Protein AF-A0AAW4CM50-F1 (afdb_monomer_lite)

Radius of gyration: 8.68 Å; chains: 1; bounding box: 20×19×18 Å

Structure (mmCIF, N/CA/C/O backbone):
data_AF-A0AAW4CM50-F1
#
_entry.id   AF-A0AAW4CM50-F1
#
loop_
_atom_site.group_PDB
_atom_site.id
_atom_site.type_symbol
_atom_site.label_atom_id
_atom_site.label_alt_id
_atom_site.label_comp_id
_atom_site.label_asym_id
_atom_site.label_entity_id
_atom_site.label_seq_id
_atom_site.pdbx_PDB_ins_code
_atom_site.Cartn_x
_atom_site.Cartn_y
_atom_site.Cartn_z
_atom_site.occupancy
_atom_site.B_iso_or_equiv
_atom_site.auth_seq_id
_atom_site.auth_comp_id
_atom_site.auth_asym_id
_atom_site.auth_atom_id
_atom_site.pdbx_PDB_model_num
ATOM 1 N N . LYS A 1 1 ? -9.089 -5.641 3.689 1.00 82.31 1 LYS A N 1
ATOM 2 C CA . LYS A 1 1 ? -8.450 -4.428 3.101 1.00 82.31 1 LYS A CA 1
ATOM 3 C C . LYS A 1 1 ? -7.001 -4.686 2.710 1.00 82.31 1 LYS A C 1
ATOM 5 O O . LYS A 1 1 ? -6.634 -4.327 1.604 1.00 82.31 1 LYS A O 1
ATOM 10 N N . VAL A 1 2 ? -6.200 -5.315 3.578 1.00 90.06 2 VAL A N 1
ATOM 11 C CA . VAL A 1 2 ? -4.802 -5.633 3.250 1.00 90.06 2 VAL A CA 1
ATOM 12 C C . VAL A 1 2 ? -4.703 -6.616 2.081 1.00 90.06 2 VAL A C 1
ATOM 14 O O . VAL A 1 2 ? -3.964 -6.334 1.153 1.00 90.06 2 VAL A O 1
ATOM 17 N N . ASP A 1 3 ? -5.541 -7.654 2.029 1.00 92.56 3 ASP A N 1
ATOM 18 C CA . ASP A 1 3 ? -5.537 -8.612 0.904 1.00 92.56 3 ASP A CA 1
ATOM 19 C C . ASP A 1 3 ? -5.813 -7.947 -0.452 1.00 92.56 3 ASP A C 1
ATOM 21 O O . ASP A 1 3 ? -5.210 -8.294 -1.460 1.00 92.56 3 ASP A O 1
ATOM 25 N N . ALA A 1 4 ? -6.697 -6.943 -0.480 1.00 94.62 4 ALA A N 1
ATOM 26 C CA . ALA A 1 4 ? -6.941 -6.152 -1.684 1.00 94.62 4 ALA A CA 1
ATOM 27 C C . ALA A 1 4 ? -5.701 -5.334 -2.074 1.00 94.62 4 ALA A C 1
ATOM 29 O O . ALA A 1 4 ? -5.385 -5.232 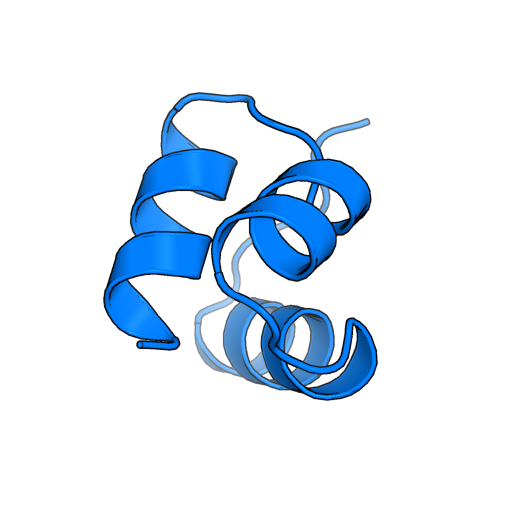-3.251 1.00 94.62 4 ALA A O 1
ATOM 30 N N . ALA A 1 5 ? -4.970 -4.795 -1.096 1.00 93.38 5 ALA A N 1
ATOM 31 C CA . ALA A 1 5 ? -3.733 -4.069 -1.354 1.00 93.38 5 ALA A CA 1
ATOM 32 C C . ALA A 1 5 ? -2.637 -4.982 -1.905 1.00 93.38 5 ALA A C 1
ATOM 34 O O . ALA A 1 5 ? -1.929 -4.580 -2.820 1.00 93.38 5 ALA A O 1
ATOM 35 N N . ILE A 1 6 ? -2.532 -6.209 -1.389 1.00 93.06 6 ILE A N 1
ATOM 36 C CA . ILE A 1 6 ? -1.596 -7.212 -1.901 1.00 93.06 6 ILE A CA 1
ATOM 37 C C . ILE A 1 6 ? -1.931 -7.570 -3.351 1.00 93.06 6 ILE A C 1
ATOM 39 O O . ILE A 1 6 ? -1.046 -7.508 -4.195 1.00 93.06 6 ILE A O 1
ATOM 43 N N . LYS A 1 7 ? -3.209 -7.801 -3.675 1.00 94.19 7 LYS A N 1
ATOM 44 C CA . LYS A 1 7 ? -3.643 -8.047 -5.062 1.00 94.19 7 LYS A CA 1
ATOM 45 C C . LYS A 1 7 ? -3.286 -6.905 -6.016 1.00 94.19 7 LYS A C 1
ATOM 47 O O . LYS A 1 7 ? -2.918 -7.154 -7.158 1.00 94.19 7 LYS A O 1
ATOM 52 N N . LEU A 1 8 ? -3.380 -5.652 -5.565 1.00 93.00 8 LEU A N 1
ATOM 53 C CA . LEU A 1 8 ? -2.951 -4.501 -6.368 1.00 93.00 8 LEU A CA 1
ATOM 54 C C . LEU A 1 8 ? -1.432 -4.509 -6.588 1.00 93.00 8 LEU A C 1
ATOM 56 O O . LEU A 1 8 ? -0.978 -4.250 -7.699 1.00 93.00 8 LEU A O 1
ATOM 60 N N . VAL A 1 9 ? -0.655 -4.850 -5.557 1.00 91.06 9 VAL A N 1
ATOM 61 C CA . VAL A 1 9 ? 0.807 -4.973 -5.658 1.00 91.06 9 VAL A CA 1
ATOM 62 C C . VAL A 1 9 ? 1.215 -6.100 -6.611 1.00 91.06 9 VAL A C 1
ATOM 64 O O . VAL A 1 9 ? 2.089 -5.902 -7.453 1.00 91.06 9 VAL A O 1
ATOM 67 N N . GLU A 1 10 ?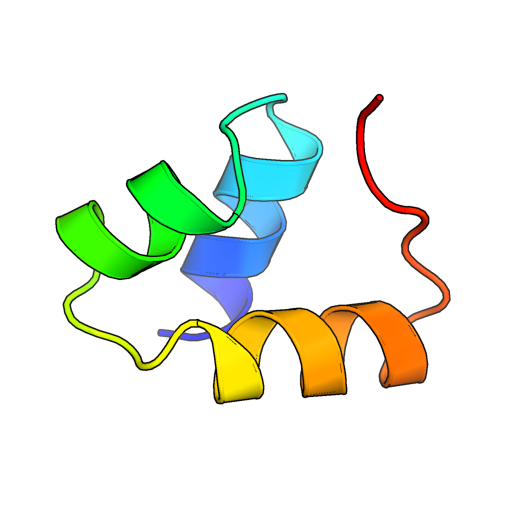 0.546 -7.251 -6.548 1.00 91.19 10 GLU A N 1
ATOM 68 C CA . GLU A 1 10 ? 0.725 -8.357 -7.502 1.00 91.19 10 GLU A CA 1
ATOM 69 C C . GLU A 1 10 ? 0.359 -7.937 -8.934 1.00 91.19 10 GLU A C 1
ATOM 71 O O . GLU A 1 10 ? 1.050 -8.298 -9.886 1.00 91.19 10 GLU A O 1
ATOM 76 N N . ALA A 1 11 ? -0.660 -7.084 -9.085 1.00 92.31 11 ALA A N 1
ATOM 77 C CA . ALA A 1 11 ? -1.034 -6.442 -10.346 1.00 92.31 11 ALA A CA 1
ATOM 78 C C . ALA A 1 11 ? -0.092 -5.293 -10.768 1.00 92.31 11 ALA A C 1
ATOM 80 O O . ALA A 1 11 ? -0.451 -4.491 -11.629 1.00 92.31 11 ALA A O 1
ATOM 81 N N . ARG A 1 12 ? 1.117 -5.216 -10.188 1.00 89.75 12 ARG A N 1
ATOM 82 C CA . ARG A 1 12 ? 2.169 -4.224 -10.479 1.00 89.75 12 ARG A CA 1
ATO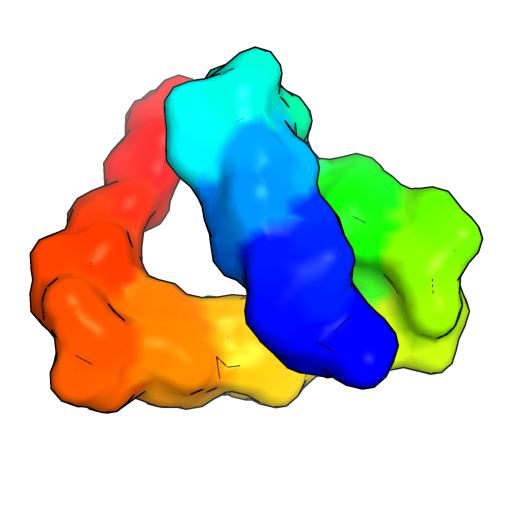M 83 C C . ARG A 1 12 ? 1.828 -2.781 -10.098 1.00 89.75 12 ARG A C 1
ATOM 85 O O . ARG A 1 12 ? 2.547 -1.869 -10.499 1.00 89.75 12 ARG A O 1
ATOM 92 N N . ILE A 1 13 ? 0.798 -2.554 -9.287 1.00 92.19 13 ILE A N 1
ATOM 93 C CA . ILE A 1 13 ? 0.571 -1.236 -8.686 1.00 92.19 13 ILE A CA 1
ATOM 94 C C . ILE A 1 13 ? 1.563 -1.027 -7.543 1.00 92.19 13 ILE A C 1
ATOM 96 O O . ILE A 1 13 ? 1.829 -1.928 -6.746 1.00 92.19 13 ILE A O 1
ATOM 100 N N . SER A 1 14 ? 2.112 0.180 -7.428 1.00 92.44 14 SER A N 1
ATOM 101 C CA . SER A 1 14 ? 3.056 0.471 -6.353 1.00 92.44 14 SER A CA 1
ATOM 102 C C . SER A 1 14 ? 2.387 0.323 -4.969 1.00 92.44 14 SER A C 1
ATOM 104 O O . SER A 1 14 ? 1.230 0.722 -4.784 1.00 92.44 14 SER A O 1
ATOM 106 N N . PRO A 1 15 ? 3.098 -0.169 -3.934 1.00 93.00 15 PRO A N 1
ATOM 107 C CA . PRO A 1 15 ? 2.565 -0.237 -2.568 1.00 93.00 15 PRO A CA 1
ATOM 108 C C . PRO A 1 15 ? 2.058 1.117 -2.044 1.00 93.00 15 PRO A C 1
ATOM 110 O O . PRO A 1 15 ? 1.139 1.180 -1.227 1.00 93.00 15 PRO A O 1
ATOM 113 N N . THR A 1 16 ? 2.644 2.216 -2.526 1.00 94.31 16 THR A N 1
ATOM 114 C CA . THR A 1 16 ? 2.225 3.584 -2.200 1.00 94.31 16 THR A CA 1
ATOM 115 C C . THR A 1 16 ? 0.853 3.913 -2.784 1.00 94.31 16 THR A C 1
ATOM 117 O O . THR A 1 16 ? 0.004 4.461 -2.079 1.00 94.31 16 THR A O 1
ATOM 120 N N . GLU A 1 17 ? 0.603 3.565 -4.044 1.00 94.38 17 GLU A N 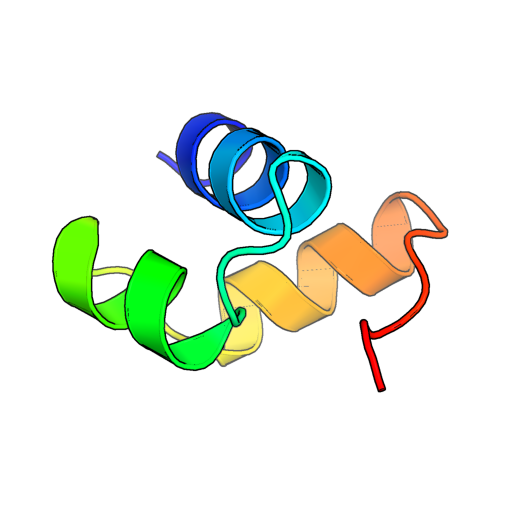1
ATOM 121 C CA . GLU A 1 17 ? -0.697 3.789 -4.677 1.00 94.38 17 GLU A CA 1
ATOM 122 C C . GLU A 1 17 ? -1.773 2.871 -4.109 1.00 94.38 17 GLU A C 1
ATOM 124 O O . GLU A 1 17 ? -2.866 3.350 -3.809 1.00 94.38 17 GLU A O 1
ATOM 129 N N . ALA A 1 18 ? -1.453 1.597 -3.864 1.00 94.75 18 ALA A N 1
ATOM 130 C CA . ALA A 1 18 ? -2.368 0.664 -3.210 1.00 94.75 18 ALA A CA 1
ATOM 131 C C . ALA A 1 18 ? -2.785 1.169 -1.814 1.00 94.75 18 ALA A C 1
ATOM 133 O O . ALA A 1 18 ? -3.968 1.154 -1.465 1.00 94.75 18 ALA A O 1
ATOM 134 N N . ALA A 1 19 ? -1.831 1.696 -1.034 1.00 95.25 19 ALA A N 1
ATOM 135 C CA . ALA A 1 19 ? -2.104 2.340 0.252 1.00 95.25 19 ALA A CA 1
ATOM 136 C C . ALA A 1 19 ? -3.049 3.540 0.112 1.00 95.25 19 ALA A C 1
ATOM 138 O O . ALA A 1 19 ? -4.009 3.658 0.876 1.00 95.25 19 ALA A O 1
ATOM 139 N N . ARG A 1 20 ? -2.791 4.410 -0.872 1.00 95.81 20 ARG A N 1
ATOM 140 C CA . ARG A 1 20 ? -3.598 5.609 -1.136 1.00 95.81 20 ARG A CA 1
ATOM 141 C C . ARG A 1 20 ? -5.026 5.256 -1.552 1.00 95.81 20 ARG A C 1
ATOM 143 O O . ARG A 1 20 ? -5.961 5.853 -1.032 1.00 95.81 20 ARG A O 1
ATOM 150 N N . GLN A 1 21 ? -5.194 4.294 -2.458 1.00 94.88 21 GLN A N 1
ATOM 151 C CA . GLN A 1 21 ? -6.505 3.868 -2.960 1.00 94.88 21 GLN A CA 1
ATOM 152 C C . GLN A 1 21 ? -7.360 3.214 -1.871 1.00 94.88 21 GLN A C 1
ATOM 154 O O . GLN A 1 21 ? -8.567 3.431 -1.817 1.00 94.88 21 GLN A O 1
ATOM 159 N N . LEU A 1 22 ? -6.741 2.425 -0.991 1.00 94.88 22 LEU A N 1
ATOM 160 C CA . LEU A 1 22 ? -7.459 1.638 0.016 1.00 94.88 22 LEU A CA 1
ATOM 161 C C . LEU A 1 22 ? -7.504 2.300 1.400 1.00 94.88 22 LEU A C 1
ATOM 163 O O . LEU A 1 22 ? -8.124 1.7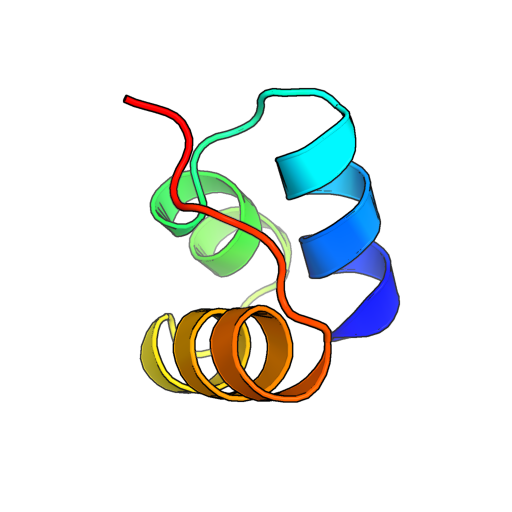55 2.320 1.00 94.88 22 LEU A O 1
ATOM 167 N N . GLY A 1 23 ? -6.851 3.456 1.559 1.00 95.06 23 GLY A N 1
ATOM 168 C CA . GLY A 1 23 ? -6.793 4.205 2.814 1.00 95.06 23 GLY A CA 1
ATOM 169 C C . GLY A 1 23 ? -6.109 3.433 3.943 1.00 95.06 23 GLY A C 1
ATOM 170 O O . GLY A 1 23 ? -6.535 3.522 5.094 1.00 95.06 23 GLY A O 1
ATOM 171 N N . ILE A 1 24 ? -5.089 2.630 3.625 1.00 93.50 24 ILE A N 1
ATOM 172 C CA . ILE A 1 24 ? -4.323 1.860 4.614 1.00 93.50 24 ILE A CA 1
ATOM 173 C C . ILE A 1 24 ? -2.892 2.380 4.720 1.00 93.50 24 ILE A C 1
ATOM 175 O O . ILE A 1 24 ? -2.305 2.855 3.752 1.00 93.50 24 ILE A O 1
ATOM 179 N N . GLY A 1 25 ? -2.297 2.271 5.907 1.00 95.50 25 GLY A N 1
ATOM 180 C CA . GLY A 1 25 ? -0.918 2.700 6.114 1.00 95.50 25 GLY A CA 1
ATOM 181 C C . GLY A 1 25 ? 0.066 1.876 5.279 1.00 95.50 25 GLY A C 1
ATOM 182 O O . GLY A 1 25 ? 0.041 0.646 5.323 1.00 95.50 25 GLY A O 1
ATOM 183 N N . ARG A 1 26 ? 0.997 2.549 4.590 1.00 94.75 26 ARG A N 1
ATOM 184 C CA . ARG A 1 26 ? 2.084 1.910 3.815 1.00 94.75 26 ARG A CA 1
ATOM 185 C C . ARG A 1 26 ? 2.864 0.878 4.638 1.00 94.75 26 ARG A C 1
ATOM 187 O O . ARG A 1 26 ? 3.231 -0.174 4.132 1.00 94.75 26 ARG A O 1
ATOM 194 N N . SER A 1 27 ? 3.076 1.156 5.925 1.00 96.06 27 SER A N 1
ATOM 195 C CA . SER A 1 27 ? 3.741 0.245 6.866 1.00 96.06 27 SER A CA 1
ATOM 196 C C . SER A 1 27 ? 3.002 -1.083 7.042 1.00 96.06 27 SER A C 1
ATOM 198 O O . SER A 1 27 ? 3.640 -2.115 7.222 1.00 96.06 27 SER A O 1
ATOM 200 N N . THR A 1 28 ? 1.670 -1.076 6.951 1.00 95.94 28 THR A N 1
ATOM 201 C CA . THR A 1 28 ? 0.858 -2.298 7.016 1.00 95.94 28 THR A CA 1
ATOM 202 C C . THR A 1 28 ? 1.052 -3.147 5.767 1.00 95.94 28 THR A C 1
ATOM 204 O O . THR A 1 28 ? 1.233 -4.353 5.893 1.00 95.94 28 THR A O 1
ATOM 207 N N . ILE A 1 29 ? 1.102 -2.523 4.586 1.00 94.31 29 ILE A N 1
ATOM 208 C CA . ILE A 1 29 ? 1.379 -3.235 3.332 1.00 94.31 29 ILE A CA 1
ATOM 209 C C . ILE A 1 29 ? 2.775 -3.851 3.373 1.00 94.31 29 ILE A C 1
ATOM 211 O O . ILE A 1 29 ? 2.908 -5.050 3.175 1.00 94.31 29 ILE A O 1
ATOM 215 N N . TYR A 1 30 ? 3.810 -3.077 3.713 1.00 94.12 30 TYR A N 1
ATOM 216 C CA . TYR A 1 30 ? 5.176 -3.607 3.778 1.00 94.12 30 TYR A CA 1
ATOM 217 C C . TYR A 1 30 ? 5.348 -4.721 4.814 1.00 94.12 30 TYR A C 1
ATOM 219 O O . TYR A 1 30 ? 6.114 -5.656 4.579 1.00 94.12 30 TYR A O 1
ATOM 227 N N . ARG A 1 31 ? 4.650 -4.639 5.954 1.00 94.38 31 ARG A N 1
ATOM 228 C CA . ARG A 1 31 ? 4.676 -5.696 6.969 1.00 94.38 31 ARG A CA 1
ATOM 229 C C . ARG A 1 31 ? 4.092 -6.996 6.424 1.00 94.38 31 ARG A C 1
ATOM 231 O O . ARG A 1 31 ? 4.718 -8.034 6.616 1.00 94.38 31 ARG A O 1
ATOM 238 N N . GLU A 1 32 ? 2.957 -6.938 5.726 1.00 94.56 32 GLU A N 1
ATOM 239 C CA . GLU A 1 32 ? 2.378 -8.153 5.146 1.00 94.56 32 GLU A CA 1
ATOM 240 C C . GLU A 1 32 ? 3.117 -8.652 3.913 1.00 94.56 32 GLU A C 1
ATOM 242 O O . GLU A 1 32 ? 3.315 -9.856 3.799 1.00 94.56 32 GLU A O 1
ATOM 247 N N . MET A 1 33 ? 3.641 -7.766 3.064 1.00 93.00 33 MET A N 1
ATOM 248 C CA . MET A 1 33 ? 4.547 -8.172 1.985 1.00 93.00 33 MET A CA 1
ATOM 249 C C . MET A 1 33 ? 5.726 -8.975 2.545 1.00 93.00 33 MET A C 1
ATOM 251 O O . MET A 1 33 ? 6.007 -10.069 2.069 1.00 93.00 33 MET A O 1
ATOM 255 N N 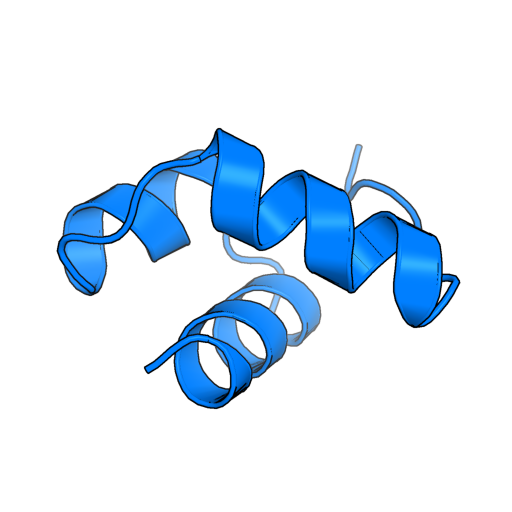. ARG A 1 34 ? 6.362 -8.493 3.625 1.00 93.25 34 ARG A N 1
ATOM 256 C CA . ARG A 1 34 ? 7.462 -9.213 4.284 1.00 93.25 34 ARG A CA 1
ATOM 257 C C . ARG A 1 34 ? 7.015 -10.555 4.871 1.00 93.25 34 ARG A C 1
ATOM 259 O O . ARG A 1 34 ? 7.764 -11.520 4.781 1.00 93.25 34 ARG A O 1
ATOM 266 N N . ARG A 1 35 ? 5.827 -10.623 5.479 1.00 93.69 35 ARG A N 1
ATOM 267 C CA . ARG A 1 35 ? 5.282 -11.865 6.055 1.00 93.69 35 ARG A CA 1
ATOM 268 C C . ARG A 1 35 ? 4.970 -12.910 4.983 1.00 93.69 35 ARG A C 1
ATOM 270 O O . ARG A 1 35 ? 5.169 -14.094 5.223 1.00 93.69 35 ARG A O 1
ATOM 277 N N . MET A 1 36 ? 4.489 -12.463 3.826 1.00 91.31 36 MET A N 1
ATOM 278 C CA . MET A 1 36 ? 4.118 -13.306 2.688 1.00 91.31 36 MET A CA 1
ATOM 279 C C . MET A 1 36 ? 5.296 -13.597 1.744 1.00 91.31 36 MET A C 1
ATOM 281 O O . MET A 1 36 ? 5.123 -14.333 0.781 1.00 91.31 36 MET A O 1
ATOM 285 N N . GLY A 1 37 ? 6.482 -13.030 1.995 1.00 90.56 37 GLY A N 1
ATOM 286 C CA . GLY A 1 37 ? 7.650 -13.192 1.121 1.00 90.56 37 GLY A CA 1
ATOM 287 C C . GLY A 1 37 ? 7.525 -12.472 -0.226 1.00 90.56 37 GLY A C 1
ATOM 288 O O . GLY A 1 37 ? 8.224 -12.817 -1.172 1.00 90.56 37 GLY A O 1
ATOM 289 N N . ILE A 1 38 ? 6.638 -11.481 -0.326 1.00 87.44 38 ILE A N 1
ATOM 290 C CA . ILE A 1 38 ? 6.429 -10.698 -1.544 1.00 87.44 38 ILE A CA 1
ATOM 291 C C . ILE A 1 38 ? 7.537 -9.654 -1.637 1.00 87.44 38 ILE A C 1
ATOM 293 O O . ILE A 1 38 ? 7.637 -8.744 -0.804 1.00 87.44 38 ILE A O 1
ATOM 297 N N . GLU A 1 39 ? 8.372 -9.788 -2.663 1.00 81.44 39 GLU A N 1
ATOM 298 C CA . GLU A 1 39 ? 9.425 -8.824 -2.944 1.00 81.44 39 GLU A CA 1
ATOM 299 C C . GLU A 1 39 ? 8.850 -7.480 -3.388 1.00 81.44 39 GLU A C 1
ATOM 301 O O . GLU A 1 39 ? 7.733 -7.362 -3.899 1.00 81.44 39 GLU A O 1
ATOM 306 N N . ARG A 1 40 ? 9.627 -6.422 -3.159 1.00 74.38 40 ARG A N 1
ATOM 307 C CA . ARG A 1 40 ? 9.232 -5.088 -3.592 1.00 74.38 40 ARG A CA 1
ATOM 308 C C . ARG A 1 40 ? 9.279 -5.039 -5.120 1.00 74.38 40 ARG A C 1
ATOM 310 O O . ARG A 1 40 ? 10.330 -5.360 -5.671 1.00 74.38 40 ARG A O 1
ATOM 317 N N . PRO A 1 41 ? 8.198 -4.613 -5.799 1.00 70.31 41 PRO A N 1
ATOM 318 C CA . PRO A 1 41 ? 8.323 -4.245 -7.199 1.00 70.31 41 PRO A CA 1
ATOM 319 C C . PRO A 1 41 ? 9.332 -3.090 -7.285 1.00 70.31 41 PRO A C 1
ATOM 321 O O . PRO A 1 41 ? 9.213 -2.124 -6.524 1.00 70.31 41 PRO A O 1
ATOM 324 N N . ALA A 1 42 ? 10.363 -3.274 -8.114 1.00 62.84 42 ALA A N 1
ATOM 325 C CA . ALA A 1 42 ? 11.407 -2.284 -8.379 1.00 62.84 42 ALA A CA 1
ATOM 326 C C . ALA A 1 42 ? 10.834 -1.017 -9.025 1.00 62.84 42 ALA A C 1
ATOM 328 O O . ALA A 1 42 ? 9.867 -1.152 -9.812 1.00 62.84 42 ALA A O 1
#

Secondary structure (DSSP, 8-state):
-HHHHHHHHHTT--HHHHHHHHT--HHHHHHHHHHHT-PPP-

Foldseek 3Di:
DLVQLVVVVVVVHALVVSCVVVVHDSVSNVVVCVVVVNDGDD

Sequence (42 aa):
KVDAAIKLVEARISPTEAARQLGIGRSTIYREMRRMGIERPA

pLDDT: mean 91.09, std 6.91, range [62.84, 96.06]